Protein AF-A0A8K0PA27-F1 (afdb_monomer)

Mean predicted aligned error: 10.27 Å

Solvent-accessible surface area (backbone atoms only — not comparable to full-atom values): 7795 Å² total; per-residue (Å²): 136,87,84,84,84,47,73,49,77,42,60,40,92,90,75,68,46,75,76,35,73,47,76,59,65,69,92,77,52,79,64,87,34,96,79,65,84,67,98,64,56,74,48,44,33,48,51,49,46,58,42,54,93,56,56,56,69,74,43,72,48,74,47,52,62,89,53,60,46,76,65,51,53,47,46,34,42,71,79,30,56,20,37,42,39,40,61,50,77,68,45,68,63,75,46,76,48,75,51,70,63,85,73,35,36,39,39,35,36,23,41,96,27,22,30,51,26,47,28,44,76,58,82,76,76,67,80,79,121

Radius of gyration: 16.19 Å; Cα contacts (8 Å, |Δi|>4): 226; chains: 1; bounding box: 38×44×38 Å

InterPro domains:
  IPR029526 PiggyBac transposable element-derived protein [PF13843] (4-122)

Organism: Ladona fulva (NCBI:txid123851)

Sequence (129 aa):
MKYDIKTFELCGSKTGYLWSFIVYIGKDTEVHSSLTMGDVNKTAKIVLNLSQPLLGQGRTLWMDNYYNSPILARILKINYHTDCRMKEKKLKKGEVFGEYSGPISVLKWSDKKIVPMISTYIPWCRNEN

Foldseek 3Di:
DDDDKDKDFDADPPPRHTQDMQTPPDPPRDQDDPLDPPDDDPLLSVVCSRCVVVFQVQEEAEDEPVSDDPVSQCCSCPVRVYKYKYWDWADDADDWDWDDDVQWIWIWHDHNIITTIIISDDPVVPVPD

pLDDT: mean 73.45, std 13.54, range [37.16, 91.81]

Structure (mmCIF, N/CA/C/O backbone):
data_AF-A0A8K0PA27-F1
#
_entry.id   AF-A0A8K0PA27-F1
#
loop_
_atom_site.group_PDB
_atom_site.id
_atom_site.type_symbol
_atom_site.label_atom_id
_atom_site.label_alt_id
_atom_site.label_comp_id
_atom_site.label_asym_id
_atom_site.label_entity_id
_atom_site.label_seq_id
_atom_site.pdbx_PDB_ins_code
_atom_site.Cartn_x
_atom_site.Cartn_y
_atom_site.Cartn_z
_atom_site.occupancy
_atom_site.B_iso_or_equiv
_atom_site.auth_seq_id
_atom_site.auth_comp_id
_atom_site.auth_asym_id
_atom_site.auth_atom_id
_atom_site.pdbx_PDB_model_num
ATOM 1 N N . MET A 1 1 ? -24.194 -22.246 -9.426 1.00 46.25 1 MET A N 1
ATOM 2 C CA . MET A 1 1 ? -22.850 -22.048 -8.833 1.00 46.25 1 MET A CA 1
ATOM 3 C C . MET A 1 1 ? -22.604 -20.552 -8.734 1.00 46.25 1 MET A C 1
ATOM 5 O O . MET A 1 1 ? -23.061 -19.844 -9.622 1.00 46.25 1 MET A O 1
ATOM 9 N N . LYS A 1 2 ? -21.960 -20.061 -7.669 1.00 54.97 2 LYS A N 1
ATOM 10 C CA . LYS A 1 2 ? -21.656 -18.632 -7.510 1.00 54.97 2 LYS A CA 1
ATOM 11 C C . LYS A 1 2 ? -20.166 -18.423 -7.783 1.00 54.97 2 LYS A C 1
ATOM 13 O O . LYS A 1 2 ? -19.340 -18.918 -7.023 1.00 54.97 2 LYS A O 1
ATOM 18 N N . TYR A 1 3 ? -19.845 -17.770 -8.895 1.00 68.88 3 TYR A N 1
ATOM 19 C CA . TYR A 1 3 ? -18.470 -17.476 -9.293 1.00 68.88 3 TYR A CA 1
ATOM 20 C C . TYR A 1 3 ? -18.116 -16.061 -8.829 1.00 68.88 3 TYR A C 1
ATOM 22 O O . TYR A 1 3 ? -18.448 -15.087 -9.500 1.00 68.88 3 TYR A O 1
ATOM 30 N N . ASP A 1 4 ? -17.473 -15.946 -7.668 1.00 78.00 4 ASP A N 1
ATOM 31 C CA . ASP A 1 4 ? -16.981 -14.660 -7.171 1.00 78.00 4 ASP A CA 1
ATOM 32 C C . ASP A 1 4 ? -15.620 -14.351 -7.822 1.00 78.00 4 ASP A C 1
ATOM 34 O O . ASP A 1 4 ? -14.592 -14.927 -7.453 1.00 78.00 4 ASP A O 1
ATOM 38 N N . ILE A 1 5 ? -15.612 -13.433 -8.791 1.00 82.56 5 ILE A N 1
ATOM 39 C CA . ILE A 1 5 ? -14.382 -12.850 -9.347 1.00 82.56 5 ILE A CA 1
ATOM 40 C C . ILE A 1 5 ? -13.804 -11.881 -8.309 1.00 82.56 5 ILE A C 1
ATOM 42 O O . ILE A 1 5 ? -14.538 -11.102 -7.702 1.00 82.56 5 ILE A O 1
ATOM 46 N N . LYS A 1 6 ? -12.484 -11.923 -8.101 1.00 87.31 6 LYS A N 1
ATOM 47 C CA . LYS A 1 6 ? -11.771 -11.004 -7.204 1.00 87.31 6 LYS A CA 1
ATOM 48 C C . LYS A 1 6 ? -10.791 -10.148 -7.998 1.00 87.31 6 LYS A C 1
ATOM 50 O O . LYS A 1 6 ? -10.092 -10.654 -8.873 1.00 87.31 6 LYS A O 1
ATOM 55 N N . THR A 1 7 ? -10.718 -8.873 -7.652 1.00 89.75 7 THR A N 1
ATOM 56 C CA . THR A 1 7 ? -9.834 -7.875 -8.258 1.00 89.75 7 THR A CA 1
ATOM 57 C C . THR A 1 7 ? -9.001 -7.184 -7.181 1.00 89.75 7 THR A C 1
ATOM 59 O O . THR A 1 7 ? -9.437 -7.006 -6.043 1.00 89.75 7 THR A O 1
ATOM 62 N N . PHE A 1 8 ? -7.778 -6.807 -7.541 1.00 89.62 8 PHE A N 1
ATOM 63 C CA . PHE A 1 8 ? -6.964 -5.842 -6.810 1.00 89.62 8 PHE A CA 1
ATOM 64 C C . PHE A 1 8 ? -7.036 -4.523 -7.563 1.00 89.62 8 PHE A C 1
ATOM 66 O O . PHE A 1 8 ? -6.773 -4.515 -8.760 1.00 89.62 8 PHE A O 1
ATOM 73 N N . GLU A 1 9 ? -7.381 -3.427 -6.895 1.00 91.44 9 GLU A N 1
ATOM 74 C CA . GLU A 1 9 ? -7.703 -2.152 -7.545 1.00 91.44 9 GLU A CA 1
ATOM 75 C C . GLU A 1 9 ? -6.942 -0.999 -6.890 1.00 91.44 9 GLU A C 1
ATOM 77 O O . GLU A 1 9 ? -6.853 -0.911 -5.663 1.00 91.44 9 GLU A O 1
ATOM 82 N N . LEU A 1 10 ? -6.400 -0.096 -7.711 1.00 91.81 10 LEU A N 1
ATOM 83 C CA . LEU A 1 10 ? -5.773 1.143 -7.264 1.00 91.81 10 LEU A CA 1
ATOM 84 C C . LEU A 1 10 ? -6.623 2.337 -7.698 1.00 91.81 10 LEU A C 1
ATOM 86 O O . LEU A 1 10 ? -6.661 2.681 -8.879 1.00 91.81 10 LEU A O 1
ATOM 90 N N . CYS A 1 11 ? -7.264 3.003 -6.739 1.00 90.31 11 CYS A N 1
ATOM 91 C CA . CYS A 1 11 ? -8.206 4.091 -7.007 1.00 90.31 11 CYS A CA 1
ATOM 92 C C . CYS A 1 11 ? -7.718 5.451 -6.482 1.00 90.31 11 CYS A C 1
ATOM 94 O O . CYS A 1 11 ? -7.081 5.560 -5.433 1.00 90.31 11 CYS A O 1
ATOM 96 N N . GLY A 1 12 ? -8.059 6.521 -7.201 1.00 89.00 12 GLY A N 1
ATOM 97 C CA . GLY A 1 12 ? -7.832 7.900 -6.781 1.00 89.00 12 GLY A CA 1
ATOM 98 C C . GLY A 1 12 ? -8.736 8.276 -5.607 1.00 89.00 12 GLY A C 1
ATOM 99 O O . GLY A 1 12 ? -9.952 8.355 -5.758 1.00 89.00 12 GLY A O 1
ATOM 100 N N . SER A 1 13 ? -8.148 8.574 -4.447 1.00 85.62 13 SER A N 1
ATOM 101 C CA . SER A 1 13 ? -8.879 8.766 -3.181 1.00 85.62 13 SER A CA 1
ATOM 102 C C . SER A 1 13 ? -9.917 9.897 -3.168 1.00 85.62 13 SER A C 1
ATOM 104 O O . SER A 1 13 ? -10.844 9.847 -2.364 1.00 85.62 13 SER A O 1
ATOM 106 N N . LYS A 1 14 ? -9.769 10.914 -4.029 1.00 84.44 14 LYS A N 1
ATOM 107 C CA . LYS A 1 14 ? -10.717 12.039 -4.154 1.00 84.44 14 LYS A CA 1
ATOM 108 C C . LYS A 1 14 ? -11.738 11.873 -5.280 1.00 84.44 14 LYS A C 1
ATOM 110 O O . LYS A 1 14 ? -12.829 12.416 -5.177 1.00 84.44 14 LYS A O 1
ATOM 115 N N . THR A 1 15 ? -11.367 11.193 -6.362 1.00 87.38 15 THR A N 1
ATOM 116 C CA . THR A 1 15 ? -12.154 11.134 -7.607 1.00 87.38 15 THR A CA 1
ATOM 117 C C . THR A 1 15 ? -12.849 9.794 -7.823 1.00 87.38 15 THR A C 1
ATOM 119 O O . THR A 1 15 ? -13.679 9.691 -8.716 1.00 87.38 15 THR A O 1
ATOM 122 N N . GLY A 1 16 ? -12.478 8.752 -7.071 1.00 86.50 16 GLY A N 1
ATOM 123 C CA . GLY A 1 16 ? -12.910 7.376 -7.329 1.00 86.50 16 GLY A CA 1
ATOM 124 C C . GLY A 1 16 ? -12.308 6.756 -8.598 1.00 86.50 16 GLY A C 1
ATOM 125 O O . GLY A 1 16 ? -12.631 5.621 -8.921 1.00 86.50 16 GLY A O 1
ATOM 126 N N . TYR A 1 17 ? -11.431 7.471 -9.315 1.00 89.19 17 TYR A N 1
ATOM 127 C CA . TYR A 1 17 ? -10.888 7.028 -10.601 1.00 89.19 17 TYR A CA 1
ATOM 128 C C . TYR A 1 17 ? -10.002 5.786 -10.451 1.00 89.19 17 TYR A C 1
ATOM 130 O O . TYR A 1 17 ? -9.008 5.831 -9.722 1.00 89.19 17 TYR A O 1
ATOM 138 N N . LEU A 1 18 ? -10.331 4.708 -11.163 1.00 90.19 18 LEU A N 1
ATOM 139 C CA . LEU A 1 18 ? -9.540 3.479 -11.202 1.00 90.19 18 LEU A CA 1
ATOM 140 C C . LEU A 1 18 ? -8.297 3.676 -12.084 1.00 90.19 18 LEU A C 1
ATOM 142 O O . LEU A 1 18 ? -8.407 3.856 -13.293 1.00 90.19 18 LEU A O 1
ATOM 146 N N . TRP A 1 19 ? -7.110 3.645 -11.477 1.00 89.31 19 TRP A N 1
ATOM 147 C CA . TRP A 1 19 ? -5.826 3.812 -12.169 1.00 89.31 19 TRP A CA 1
ATOM 148 C C . TRP A 1 19 ? -5.298 2.519 -12.778 1.00 89.31 19 TRP A C 1
ATOM 150 O O . TRP A 1 19 ? -4.722 2.541 -13.861 1.00 89.31 19 TRP A O 1
ATOM 160 N N . SER A 1 20 ? -5.432 1.413 -12.051 1.00 90.69 20 SER A N 1
ATOM 161 C CA . SER A 1 20 ? -4.942 0.098 -12.453 1.00 90.69 20 SER A CA 1
ATOM 162 C C . SER A 1 20 ? -5.674 -0.976 -11.657 1.00 90.69 20 SER A C 1
ATOM 164 O O . SER A 1 20 ? -6.065 -0.735 -10.509 1.00 90.69 20 SER A O 1
ATOM 166 N N . PHE A 1 21 ? -5.851 -2.154 -12.251 1.00 91.50 21 PHE A N 1
ATOM 167 C CA . PHE A 1 21 ? -6.385 -3.320 -11.561 1.00 91.50 21 PHE A CA 1
ATOM 168 C C . PHE A 1 21 ? -5.741 -4.619 -12.050 1.00 91.50 21 PHE A C 1
ATOM 170 O O . PHE A 1 21 ? -5.256 -4.706 -13.176 1.00 91.50 21 PHE A O 1
ATOM 177 N N . ILE A 1 22 ? -5.753 -5.640 -11.193 1.00 89.12 22 ILE A N 1
ATOM 178 C CA . ILE A 1 22 ? -5.278 -6.996 -11.486 1.00 89.12 22 ILE A CA 1
ATOM 179 C C . ILE A 1 22 ? -6.390 -7.976 -11.110 1.00 89.12 22 ILE A C 1
ATOM 181 O O . ILE A 1 22 ? -6.907 -7.932 -9.994 1.00 89.12 22 ILE A O 1
ATOM 185 N N . VAL A 1 23 ? -6.751 -8.879 -12.022 1.00 88.12 23 VAL A N 1
ATOM 186 C CA . VAL A 1 23 ? -7.699 -9.968 -11.739 1.00 88.12 23 VAL A CA 1
ATOM 187 C C . VAL A 1 23 ? -6.978 -11.074 -10.965 1.00 88.12 23 VAL A C 1
ATOM 189 O O . VAL A 1 23 ? -5.887 -11.497 -11.339 1.00 88.12 23 VAL A O 1
ATOM 192 N N . TYR A 1 24 ? -7.580 -11.551 -9.878 1.00 84.62 24 TYR A N 1
ATOM 193 C CA . TYR A 1 24 ? -7.048 -12.654 -9.083 1.00 84.62 24 TYR A CA 1
ATOM 194 C C . TYR A 1 24 ? -7.465 -14.002 -9.684 1.00 84.62 24 TYR A C 1
ATOM 196 O O . TYR A 1 24 ? -8.643 -14.358 -9.678 1.00 84.62 24 TYR A O 1
ATOM 204 N N . ILE A 1 25 ? -6.479 -14.771 -10.145 1.00 83.31 25 ILE A N 1
ATOM 205 C CA . ILE A 1 25 ? -6.637 -16.075 -10.815 1.00 83.31 25 ILE A CA 1
ATOM 206 C C . ILE A 1 25 ? -6.306 -17.226 -9.834 1.00 83.31 25 ILE A C 1
ATOM 208 O O . ILE A 1 25 ? -6.071 -18.367 -10.207 1.00 83.31 25 ILE A O 1
ATOM 212 N N . GLY A 1 26 ? -6.273 -16.956 -8.524 1.00 78.62 26 GLY A N 1
ATOM 213 C CA . GLY A 1 26 ? -5.896 -17.963 -7.531 1.00 78.62 26 GLY A CA 1
ATOM 214 C C . GLY A 1 26 ? -4.380 -18.081 -7.374 1.00 78.62 26 GLY A C 1
ATOM 215 O O . GLY A 1 26 ? -3.686 -17.075 -7.192 1.00 78.62 26 GLY A O 1
ATOM 216 N N . LYS A 1 27 ? -3.860 -19.315 -7.390 1.00 72.88 27 LYS A N 1
ATOM 217 C CA . LYS A 1 27 ? -2.424 -19.593 -7.185 1.00 72.88 27 LYS A CA 1
ATOM 218 C C . LYS A 1 27 ? -1.560 -19.083 -8.340 1.00 72.88 27 LYS A C 1
ATOM 220 O O . LYS A 1 27 ? -0.456 -18.608 -8.074 1.00 72.88 27 LYS A O 1
ATOM 225 N N . ASP A 1 28 ? -2.127 -19.084 -9.542 1.00 71.69 28 ASP A N 1
ATOM 226 C CA . ASP A 1 28 ? -1.495 -18.729 -10.819 1.00 71.69 28 ASP A CA 1
ATOM 227 C C . ASP A 1 28 ? -1.564 -17.215 -11.105 1.00 71.69 28 ASP A C 1
ATOM 229 O O . ASP A 1 28 ? -1.356 -16.755 -12.224 1.00 71.69 28 ASP A O 1
ATOM 233 N N . THR A 1 29 ? -1.857 -16.406 -10.076 1.00 73.88 29 THR A N 1
ATOM 234 C CA . THR A 1 29 ? -1.772 -14.940 -10.149 1.00 73.88 29 THR A CA 1
ATOM 235 C C . THR A 1 29 ? -0.298 -14.514 -10.135 1.00 73.88 29 THR A C 1
ATOM 237 O O . THR A 1 29 ? 0.246 -14.122 -9.097 1.00 73.88 29 THR A O 1
ATOM 240 N N . GLU A 1 30 ? 0.368 -14.629 -11.281 1.00 68.12 30 GLU A N 1
ATOM 241 C CA . GLU A 1 30 ? 1.757 -14.208 -11.461 1.00 68.12 30 GLU A CA 1
ATOM 242 C C . GLU A 1 30 ? 1.845 -12.704 -11.733 1.00 68.12 30 GLU A C 1
ATOM 244 O O . GLU A 1 30 ? 1.553 -12.214 -12.821 1.00 68.12 30 GLU A O 1
ATOM 249 N N . VAL A 1 31 ? 2.269 -11.947 -10.718 1.00 70.56 31 VAL A N 1
ATOM 250 C CA . VAL A 1 31 ? 2.533 -10.511 -10.856 1.00 70.56 31 VAL A CA 1
ATOM 251 C C . VAL A 1 31 ? 4.027 -10.281 -11.026 1.00 70.56 31 VAL A C 1
ATOM 253 O O . VAL A 1 31 ? 4.780 -10.182 -10.053 1.00 70.56 31 VAL A O 1
ATOM 256 N N . HIS A 1 32 ? 4.446 -10.162 -12.284 1.00 65.31 32 HIS A N 1
ATOM 257 C CA . HIS A 1 32 ? 5.760 -9.643 -12.637 1.00 65.31 32 HIS A CA 1
ATOM 258 C C . HIS A 1 32 ? 5.779 -8.122 -12.442 1.00 65.31 32 HIS A C 1
ATOM 260 O O . HIS A 1 32 ? 5.227 -7.362 -13.233 1.00 65.31 32 HIS A O 1
ATOM 266 N N . SER A 1 33 ? 6.424 -7.660 -11.374 1.00 63.50 33 SER A N 1
ATOM 267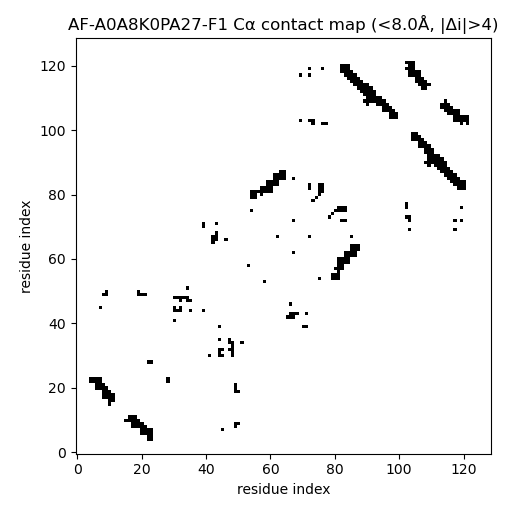 C CA . SER A 1 33 ? 6.842 -6.263 -11.228 1.00 63.50 33 SER A CA 1
ATOM 268 C C . SER A 1 33 ? 8.340 -6.176 -11.502 1.00 63.50 33 SER A C 1
ATOM 270 O O . SER A 1 33 ? 9.114 -6.775 -10.759 1.00 63.50 33 SER A O 1
ATOM 272 N N . SER A 1 34 ? 8.772 -5.380 -12.484 1.00 62.66 34 SER A N 1
ATOM 273 C CA . SER A 1 34 ? 10.205 -5.102 -12.718 1.00 62.66 34 SER A CA 1
ATOM 274 C C . SER A 1 34 ? 10.894 -4.409 -11.529 1.00 62.66 34 SER A C 1
ATOM 276 O O . SER A 1 34 ? 12.115 -4.321 -11.471 1.00 62.66 34 SER A O 1
ATOM 278 N N . LEU A 1 35 ? 10.098 -3.947 -10.562 1.00 62.47 35 LEU A N 1
ATOM 279 C CA . LEU A 1 35 ? 10.494 -3.281 -9.325 1.00 62.47 35 LEU A CA 1
ATOM 280 C C . LEU A 1 35 ? 10.844 -4.240 -8.162 1.00 62.47 35 LEU A C 1
ATOM 282 O O . LEU A 1 35 ? 11.114 -3.774 -7.055 1.00 62.47 35 LEU A O 1
ATOM 286 N N . THR A 1 36 ? 10.821 -5.568 -8.348 1.00 61.09 36 THR A N 1
ATOM 287 C CA . THR A 1 36 ? 11.181 -6.516 -7.272 1.00 61.09 36 THR A CA 1
ATOM 288 C C . THR A 1 36 ? 12.676 -6.531 -6.979 1.00 61.09 36 THR A C 1
ATOM 290 O O . THR A 1 36 ? 13.431 -7.307 -7.562 1.00 61.09 36 THR A O 1
ATOM 293 N N . MET A 1 37 ? 13.079 -5.732 -5.996 1.00 55.31 37 MET A N 1
ATOM 294 C CA . MET A 1 37 ? 14.370 -5.847 -5.322 1.00 55.31 37 MET A CA 1
ATOM 295 C C . MET A 1 37 ? 14.285 -6.936 -4.235 1.00 55.31 37 MET A C 1
ATOM 297 O O . MET A 1 37 ? 13.898 -6.659 -3.100 1.00 55.31 37 MET A O 1
ATOM 301 N N . GLY A 1 38 ? 14.625 -8.179 -4.595 1.00 61.19 38 GLY A N 1
ATOM 302 C CA . GLY A 1 38 ? 14.723 -9.325 -3.674 1.00 61.19 38 GLY A CA 1
ATOM 303 C C . GLY A 1 38 ? 13.403 -10.037 -3.329 1.00 61.19 38 GLY A C 1
ATOM 304 O O . GLY A 1 38 ? 12.371 -9.843 -3.979 1.00 61.19 38 GLY A O 1
ATOM 305 N N . ASP A 1 39 ? 13.451 -10.881 -2.290 1.00 65.44 39 ASP A N 1
ATOM 306 C CA . ASP A 1 39 ? 12.330 -11.700 -1.799 1.00 65.44 39 ASP A CA 1
ATOM 307 C C . ASP A 1 39 ? 11.272 -10.877 -1.046 1.00 65.44 39 ASP A C 1
ATOM 309 O O . ASP A 1 39 ? 11.108 -10.940 0.173 1.00 65.44 39 ASP A O 1
ATOM 313 N N . VAL A 1 40 ? 10.509 -10.090 -1.802 1.00 73.50 40 VAL A N 1
ATOM 314 C CA . VAL A 1 40 ? 9.293 -9.431 -1.316 1.00 73.50 40 VAL A CA 1
ATOM 315 C C . VAL A 1 40 ? 8.056 -10.316 -1.501 1.00 73.50 40 VAL A C 1
ATOM 317 O O . VAL A 1 40 ? 7.839 -10.916 -2.557 1.00 73.50 40 VAL A O 1
ATOM 320 N N . ASN A 1 41 ? 7.206 -10.358 -0.469 1.00 80.00 41 ASN A N 1
ATOM 321 C CA . ASN A 1 41 ? 5.952 -11.122 -0.444 1.00 80.00 41 ASN A CA 1
ATOM 322 C C . ASN A 1 41 ? 5.042 -10.813 -1.648 1.00 80.00 41 ASN A C 1
ATOM 324 O O . ASN A 1 41 ? 5.004 -9.683 -2.137 1.00 80.00 41 ASN A O 1
ATOM 328 N N . LYS A 1 42 ? 4.223 -11.789 -2.075 1.00 82.19 42 LYS A N 1
ATOM 329 C CA . LYS A 1 42 ? 3.316 -11.652 -3.238 1.00 82.19 42 LYS A CA 1
ATOM 330 C C . LYS A 1 42 ? 2.442 -10.386 -3.188 1.00 82.19 42 LYS A C 1
ATOM 332 O O . LYS A 1 42 ? 2.272 -9.724 -4.206 1.00 82.19 42 LYS A O 1
ATOM 337 N N . THR A 1 43 ? 1.946 -10.006 -2.009 1.00 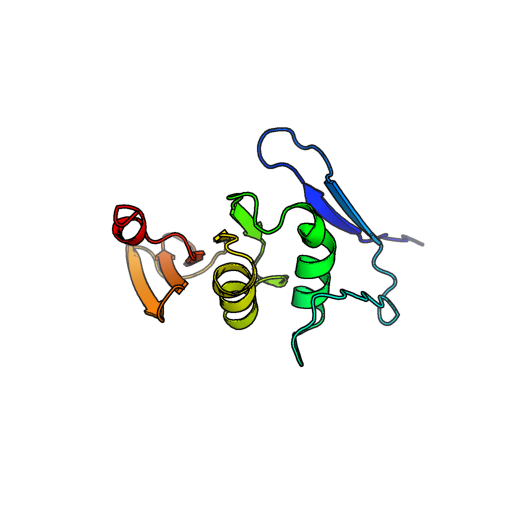84.31 43 THR A N 1
ATOM 338 C CA . THR A 1 43 ? 1.139 -8.787 -1.815 1.00 84.31 43 THR A CA 1
ATOM 339 C C . THR A 1 43 ? 1.925 -7.496 -2.054 1.00 84.31 43 THR A C 1
ATOM 341 O O . THR A 1 43 ? 1.385 -6.559 -2.634 1.00 84.31 43 THR A O 1
ATOM 344 N N . ALA A 1 44 ? 3.215 -7.460 -1.713 1.00 85.69 44 ALA A N 1
ATOM 345 C CA . ALA A 1 44 ? 4.095 -6.338 -2.031 1.00 85.69 44 ALA A CA 1
ATOM 346 C C . ALA A 1 44 ? 4.374 -6.234 -3.542 1.00 85.69 44 ALA A C 1
ATOM 348 O O . ALA A 1 44 ? 4.386 -5.126 -4.072 1.00 85.69 44 ALA A O 1
ATOM 349 N N . LYS A 1 45 ? 4.508 -7.365 -4.256 1.00 87.06 45 LYS A N 1
ATOM 350 C CA . LYS A 1 45 ? 4.624 -7.376 -5.731 1.00 87.06 45 LYS A CA 1
ATOM 351 C C . LYS A 1 45 ? 3.369 -6.802 -6.403 1.00 87.06 45 LYS A C 1
ATOM 353 O O . LYS A 1 45 ? 3.489 -5.989 -7.314 1.00 87.06 45 LYS A O 1
ATOM 358 N N . ILE A 1 46 ? 2.179 -7.157 -5.900 1.00 88.56 46 ILE A N 1
ATOM 359 C CA . ILE A 1 46 ? 0.888 -6.590 -6.337 1.00 88.56 46 ILE A CA 1
ATOM 360 C C . ILE A 1 46 ? 0.864 -5.066 -6.145 1.00 88.56 46 ILE A C 1
ATOM 362 O O . ILE A 1 46 ? 0.582 -4.344 -7.098 1.00 88.56 46 ILE A O 1
ATOM 366 N N . VAL A 1 47 ? 1.212 -4.563 -4.952 1.00 88.69 47 VAL A N 1
ATOM 367 C CA . VAL A 1 47 ? 1.252 -3.110 -4.689 1.00 88.69 47 VAL A CA 1
ATOM 368 C C . VAL A 1 47 ? 2.242 -2.399 -5.609 1.00 88.69 47 VAL A C 1
ATOM 370 O O . VAL A 1 47 ? 1.891 -1.371 -6.188 1.00 88.69 47 VAL A O 1
ATOM 373 N N . LEU A 1 48 ? 3.463 -2.922 -5.757 1.00 88.06 48 LEU A N 1
ATOM 374 C CA . LEU A 1 48 ? 4.493 -2.311 -6.599 1.00 88.06 48 LEU A CA 1
ATOM 375 C C . LEU A 1 48 ? 4.074 -2.274 -8.073 1.00 88.06 48 LEU A C 1
ATOM 377 O O . LEU A 1 48 ? 4.235 -1.233 -8.695 1.00 88.06 48 LEU A O 1
ATOM 381 N N . ASN A 1 49 ? 3.485 -3.347 -8.614 1.00 89.00 49 ASN A N 1
ATOM 382 C CA . ASN A 1 49 ? 2.977 -3.367 -9.990 1.00 89.00 49 ASN A CA 1
ATOM 383 C C . ASN A 1 49 ? 1.835 -2.348 -10.193 1.00 89.00 49 ASN A C 1
ATOM 385 O O . ASN A 1 49 ? 1.928 -1.494 -11.070 1.00 89.00 49 ASN A O 1
ATOM 389 N N . LEU A 1 50 ? 0.807 -2.364 -9.331 1.00 89.69 50 LEU A N 1
ATOM 390 C CA . LEU A 1 50 ? -0.329 -1.436 -9.425 1.00 89.69 50 LEU A CA 1
ATOM 391 C C . LEU A 1 50 ? 0.103 0.033 -9.315 1.00 89.69 50 LEU A C 1
ATOM 393 O O . LEU A 1 50 ? -0.412 0.887 -10.035 1.00 89.69 50 LEU A O 1
ATOM 397 N N . SER A 1 51 ? 1.026 0.335 -8.395 1.00 88.56 51 SER A N 1
ATOM 398 C CA . SER A 1 51 ? 1.468 1.706 -8.109 1.00 88.56 51 SER A CA 1
ATOM 399 C C . SER A 1 51 ? 2.605 2.206 -8.997 1.00 88.56 51 SER A C 1
ATOM 401 O O . SER A 1 51 ? 2.810 3.417 -9.032 1.00 88.56 51 SER A O 1
ATOM 403 N N . GLN A 1 52 ? 3.287 1.330 -9.748 1.00 86.62 52 GLN A N 1
ATOM 404 C CA . GLN A 1 52 ? 4.439 1.629 -10.612 1.00 86.62 52 GLN A CA 1
ATOM 405 C C . GLN A 1 52 ? 4.366 2.969 -11.377 1.00 86.62 52 GLN A C 1
ATOM 407 O O . GLN A 1 52 ? 5.317 3.741 -11.256 1.00 86.62 52 GLN A O 1
ATOM 412 N N . PRO A 1 53 ? 3.284 3.318 -12.109 1.00 84.06 53 PRO A N 1
ATOM 413 C CA . PRO A 1 53 ? 3.217 4.586 -12.849 1.00 84.06 53 PRO A CA 1
ATOM 414 C C . PRO A 1 53 ? 3.038 5.835 -11.966 1.00 84.06 53 PRO A C 1
ATOM 416 O O . PRO A 1 53 ? 3.135 6.950 -12.472 1.00 84.06 53 PRO A O 1
ATOM 419 N N . LEU A 1 54 ? 2.741 5.677 -10.672 1.00 85.25 54 LEU A N 1
ATOM 420 C CA . LEU A 1 54 ? 2.467 6.757 -9.713 1.00 85.25 54 LEU A CA 1
ATOM 421 C C . LEU A 1 54 ? 3.573 6.945 -8.659 1.00 85.25 54 LEU A C 1
ATOM 423 O O . LEU A 1 54 ? 3.515 7.903 -7.882 1.00 85.25 54 LEU A O 1
ATOM 427 N N . LEU A 1 55 ? 4.560 6.045 -8.623 1.00 85.88 55 LEU A N 1
ATOM 428 C CA . LEU A 1 55 ? 5.724 6.134 -7.744 1.00 85.88 55 LEU A CA 1
ATOM 429 C C . LEU A 1 55 ? 6.551 7.395 -8.052 1.00 85.88 55 LEU A C 1
ATOM 431 O O . LEU A 1 55 ? 6.619 7.854 -9.190 1.00 85.88 55 LEU A O 1
ATOM 435 N N . GLY A 1 56 ? 7.147 7.994 -7.021 1.00 80.38 56 GLY A N 1
ATOM 436 C CA . GLY A 1 56 ? 7.976 9.203 -7.125 1.00 80.38 56 GLY A CA 1
ATOM 437 C C . GLY A 1 56 ? 7.210 10.521 -7.304 1.00 80.38 56 GLY A C 1
ATOM 438 O O . GLY A 1 56 ? 7.784 11.587 -7.115 1.00 80.38 56 GLY A 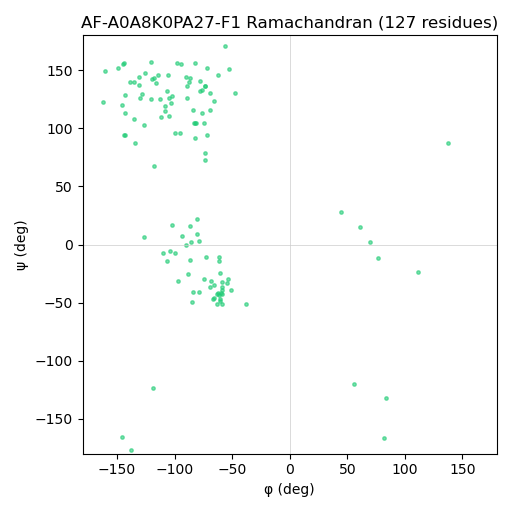O 1
ATOM 439 N N . GLN A 1 57 ? 5.902 10.496 -7.584 1.00 84.31 57 GLN A N 1
ATOM 440 C CA . GLN A 1 57 ? 5.105 11.703 -7.872 1.00 84.31 57 GLN A CA 1
ATOM 441 C C . GLN A 1 57 ? 4.647 12.489 -6.622 1.00 84.31 57 GLN A C 1
ATOM 443 O O . GLN A 1 57 ? 3.622 13.170 -6.658 1.00 84.31 57 GLN A O 1
ATOM 448 N N . GLY A 1 58 ? 5.321 12.337 -5.477 1.00 80.19 58 GLY A N 1
ATOM 449 C CA . GLY A 1 58 ? 4.926 12.973 -4.208 1.00 80.19 58 GLY A CA 1
ATOM 450 C C . GLY A 1 58 ? 3.541 12.560 -3.676 1.00 80.19 58 GLY A C 1
ATOM 451 O O . GLY A 1 58 ? 2.982 13.234 -2.809 1.00 80.19 58 GLY A O 1
ATOM 452 N N . ARG A 1 59 ? 2.961 11.472 -4.202 1.00 80.88 59 ARG A N 1
ATOM 453 C CA . ARG A 1 59 ? 1.653 10.940 -3.793 1.00 80.88 59 ARG A CA 1
ATOM 454 C C . ARG A 1 59 ? 1.782 10.081 -2.531 1.00 80.88 59 ARG A C 1
ATOM 456 O O . ARG A 1 59 ? 2.836 9.514 -2.250 1.00 80.88 59 ARG A O 1
ATOM 463 N N . THR A 1 60 ? 0.682 9.952 -1.788 1.00 84.19 60 THR A N 1
ATOM 464 C CA . THR A 1 60 ? 0.581 9.039 -0.639 1.00 84.19 60 THR A CA 1
ATOM 465 C C . THR A 1 60 ? -0.314 7.852 -0.982 1.00 84.19 60 THR A C 1
ATOM 467 O O . THR A 1 60 ? -1.503 8.037 -1.250 1.00 84.19 60 THR A O 1
ATOM 470 N N . LEU A 1 61 ? 0.236 6.640 -0.936 1.00 87.19 61 LEU A N 1
ATOM 471 C CA . LEU A 1 61 ? -0.514 5.392 -1.053 1.00 87.19 61 LEU A CA 1
ATOM 472 C C . LEU A 1 61 ? -1.244 5.091 0.261 1.00 87.19 61 LEU A 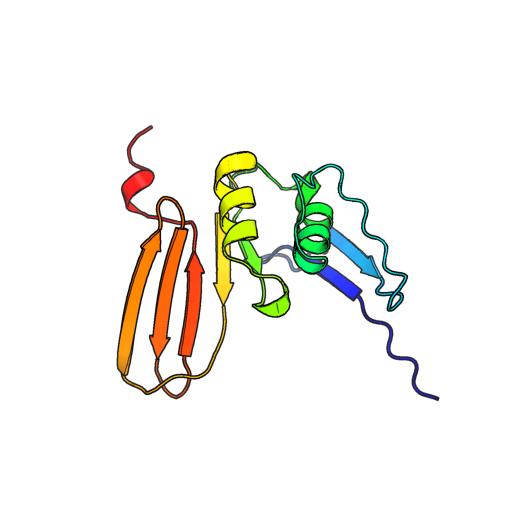C 1
ATOM 474 O O . LEU A 1 61 ? -0.658 5.150 1.342 1.00 87.19 61 LEU A O 1
ATOM 478 N N . TRP A 1 62 ? -2.525 4.747 0.161 1.00 83.88 62 TRP A N 1
ATOM 479 C CA . TRP A 1 62 ? -3.346 4.295 1.283 1.00 83.88 62 TRP A CA 1
ATOM 480 C C . TRP A 1 62 ? -3.698 2.830 1.061 1.00 83.88 62 TRP A C 1
ATOM 482 O O . TRP A 1 62 ? -4.204 2.485 -0.003 1.00 83.88 62 TRP A O 1
ATOM 492 N N . MET A 1 63 ? -3.389 1.974 2.035 1.00 84.56 63 MET A N 1
ATOM 493 C CA . MET A 1 63 ? -3.424 0.518 1.855 1.00 84.56 63 MET A CA 1
ATOM 494 C C . MET A 1 63 ? -4.021 -0.181 3.079 1.00 84.56 63 MET A C 1
ATOM 496 O O . MET A 1 63 ? -3.678 0.163 4.216 1.00 84.56 63 MET A O 1
ATOM 500 N N . ASP A 1 64 ? -4.836 -1.211 2.850 1.00 80.31 64 ASP A N 1
ATOM 501 C CA . ASP A 1 64 ? -5.290 -2.128 3.901 1.00 80.31 64 ASP A CA 1
ATOM 502 C C . ASP A 1 64 ? -4.156 -3.050 4.367 1.00 80.31 64 ASP A C 1
ATOM 504 O O . ASP A 1 64 ? -3.237 -3.372 3.610 1.00 80.31 64 ASP A O 1
ATOM 508 N N . ASN A 1 65 ? -4.211 -3.508 5.620 1.00 76.12 65 ASN A N 1
ATOM 509 C CA . ASN A 1 65 ? -3.141 -4.286 6.259 1.00 76.12 65 ASN A CA 1
ATOM 510 C C . ASN A 1 65 ? -2.716 -5.547 5.481 1.00 76.12 65 ASN A C 1
ATOM 512 O O . ASN A 1 65 ? -1.532 -5.856 5.439 1.00 76.12 65 ASN A O 1
ATOM 516 N N . TYR A 1 66 ? -3.636 -6.213 4.773 1.00 79.25 66 TYR A N 1
ATOM 517 C CA . TYR A 1 66 ? -3.315 -7.364 3.912 1.00 79.25 66 TYR A CA 1
ATOM 518 C C . TYR A 1 66 ? -2.201 -7.070 2.880 1.00 79.25 66 TYR A C 1
ATOM 520 O O . TYR A 1 66 ? -1.431 -7.958 2.511 1.00 79.25 66 TYR A O 1
ATOM 528 N N . TYR A 1 67 ? -2.082 -5.811 2.449 1.00 78.62 67 TYR A N 1
ATOM 529 C CA . TYR A 1 67 ? -1.068 -5.342 1.504 1.00 78.62 67 TYR A CA 1
ATOM 530 C C . TYR A 1 67 ? 0.126 -4.643 2.171 1.00 78.62 67 TYR A C 1
ATOM 532 O O . TYR A 1 67 ? 1.095 -4.321 1.490 1.00 78.62 67 TYR A O 1
ATOM 540 N N . ASN A 1 68 ? 0.082 -4.385 3.481 1.00 75.25 68 ASN A N 1
ATOM 541 C CA . ASN A 1 68 ? 1.150 -3.680 4.184 1.00 75.25 68 ASN A CA 1
ATOM 542 C C . ASN A 1 68 ? 2.255 -4.637 4.647 1.00 75.25 68 ASN A C 1
ATOM 544 O O . ASN A 1 68 ? 2.008 -5.741 5.126 1.00 75.25 68 ASN A O 1
ATOM 548 N N . SER A 1 69 ? 3.498 -4.164 4.592 1.00 78.56 69 SER A N 1
ATOM 549 C CA . SER A 1 69 ? 4.589 -4.708 5.398 1.00 78.56 69 SER A CA 1
ATOM 550 C C . SER A 1 69 ? 5.602 -3.601 5.720 1.00 78.56 69 SER A C 1
ATOM 552 O O . SER A 1 69 ? 5.748 -2.666 4.926 1.00 78.56 69 SER A O 1
ATOM 554 N N . PRO A 1 70 ? 6.339 -3.682 6.845 1.00 77.50 70 PRO A N 1
ATOM 555 C CA . PRO A 1 70 ? 7.398 -2.716 7.154 1.00 77.50 70 PRO A CA 1
ATOM 556 C C . PRO A 1 70 ? 8.496 -2.668 6.079 1.00 77.50 70 PRO A C 1
ATOM 558 O O . PRO A 1 70 ? 9.057 -1.609 5.808 1.00 77.50 70 PRO A O 1
ATOM 561 N N . ILE A 1 71 ? 8.769 -3.802 5.423 1.00 81.94 71 ILE A N 1
ATOM 562 C CA . ILE A 1 71 ? 9.734 -3.902 4.319 1.00 81.94 71 ILE A CA 1
ATOM 563 C C . ILE A 1 71 ? 9.229 -3.121 3.097 1.00 81.94 71 ILE A C 1
ATOM 565 O O . ILE A 1 71 ? 9.965 -2.302 2.552 1.00 81.94 71 ILE A O 1
ATOM 569 N N . LEU A 1 72 ? 7.960 -3.300 2.711 1.00 83.81 72 LEU A N 1
ATOM 570 C CA . LEU A 1 72 ? 7.343 -2.562 1.604 1.00 83.81 72 LEU A CA 1
ATOM 571 C C . LEU A 1 72 ? 7.313 -1.052 1.878 1.00 83.81 72 LEU A C 1
ATOM 573 O O . LEU A 1 72 ? 7.666 -0.273 0.998 1.00 83.81 72 LEU A O 1
ATOM 577 N N . ALA A 1 73 ? 6.958 -0.635 3.096 1.00 82.56 73 ALA A N 1
ATOM 578 C CA . ALA A 1 73 ? 6.978 0.773 3.491 1.00 82.56 73 ALA A CA 1
ATOM 579 C C . ALA A 1 73 ? 8.383 1.398 3.361 1.00 82.56 73 ALA A C 1
ATOM 581 O O . ALA A 1 73 ? 8.519 2.524 2.881 1.00 82.56 73 ALA A O 1
ATOM 582 N N . ARG A 1 74 ? 9.442 0.650 3.713 1.00 82.06 74 ARG A N 1
ATOM 583 C CA . ARG A 1 74 ? 10.840 1.074 3.518 1.00 82.06 74 ARG A CA 1
ATOM 584 C C . ARG A 1 74 ? 11.193 1.195 2.041 1.00 82.06 74 ARG A C 1
ATOM 586 O O . ARG A 1 74 ? 11.751 2.215 1.658 1.00 82.06 74 ARG A O 1
ATOM 593 N N . ILE A 1 75 ? 10.834 0.208 1.221 1.00 83.69 75 ILE A N 1
ATOM 594 C CA . ILE A 1 75 ? 11.084 0.225 -0.229 1.00 83.69 75 ILE A CA 1
ATOM 595 C C . ILE A 1 75 ? 10.382 1.422 -0.888 1.00 83.69 75 ILE A C 1
ATOM 597 O O . ILE A 1 75 ? 11.021 2.178 -1.613 1.00 83.69 75 ILE A O 1
ATOM 601 N N . LEU A 1 76 ? 9.097 1.650 -0.594 1.00 84.19 76 LEU A N 1
ATOM 602 C CA . LEU A 1 76 ? 8.333 2.784 -1.131 1.00 84.19 76 LEU A CA 1
ATOM 603 C C . LEU A 1 76 ? 8.961 4.135 -0.758 1.00 84.19 76 LEU A C 1
ATOM 605 O O . LEU A 1 76 ? 9.084 5.012 -1.613 1.00 84.19 76 LEU A O 1
ATOM 609 N N . LYS A 1 77 ? 9.404 4.295 0.493 1.00 82.44 77 LYS A N 1
ATOM 610 C CA . LYS A 1 77 ? 9.949 5.565 0.989 1.00 82.44 77 LYS A CA 1
ATOM 611 C C . LYS A 1 77 ? 11.392 5.832 0.559 1.00 82.44 77 LYS A C 1
ATOM 613 O O . LYS A 1 77 ? 11.707 6.974 0.237 1.00 82.44 77 LYS A O 1
ATOM 618 N N . ILE A 1 78 ? 12.251 4.810 0.571 1.00 80.88 78 ILE A N 1
ATOM 619 C CA . ILE A 1 78 ? 13.689 4.934 0.278 1.00 80.88 78 ILE A CA 1
ATOM 620 C C . ILE A 1 78 ? 13.945 4.879 -1.231 1.00 80.88 78 ILE A C 1
ATOM 622 O O . ILE A 1 78 ? 14.628 5.750 -1.753 1.00 80.88 78 ILE A O 1
ATOM 626 N N . ASN A 1 79 ? 13.382 3.894 -1.938 1.00 80.94 79 ASN A N 1
ATOM 627 C CA . ASN A 1 79 ? 13.703 3.657 -3.351 1.00 80.94 79 ASN A CA 1
ATOM 628 C C . ASN A 1 79 ? 12.811 4.469 -4.302 1.00 80.94 79 ASN A C 1
ATOM 630 O O . ASN A 1 79 ? 13.198 4.720 -5.439 1.00 80.94 79 ASN A O 1
ATOM 634 N N . TYR A 1 80 ? 11.606 4.839 -3.857 1.00 81.50 80 TYR A N 1
ATOM 635 C CA . TYR A 1 80 ? 10.575 5.442 -4.709 1.00 81.50 80 TYR A CA 1
ATOM 636 C C . TYR A 1 80 ? 10.027 6.772 -4.181 1.00 81.50 80 TYR A C 1
ATOM 638 O O . TYR A 1 80 ? 9.048 7.276 -4.733 1.00 81.50 80 TYR A O 1
ATOM 646 N N . HIS A 1 81 ? 10.600 7.324 -3.103 1.00 79.88 81 HIS A N 1
ATOM 647 C CA . HIS A 1 81 ? 10.184 8.578 -2.446 1.00 79.88 81 HIS A CA 1
ATOM 648 C C . HIS A 1 81 ? 8.661 8.733 -2.251 1.00 79.88 81 HIS A C 1
ATOM 650 O O . HIS A 1 81 ? 8.121 9.838 -2.215 1.00 79.88 81 HIS A O 1
ATOM 656 N N . THR A 1 82 ? 7.953 7.610 -2.132 1.00 80.00 82 THR A N 1
ATOM 657 C CA . THR A 1 82 ? 6.494 7.537 -2.112 1.00 80.00 82 THR A CA 1
ATOM 658 C C . THR A 1 82 ? 6.049 7.279 -0.68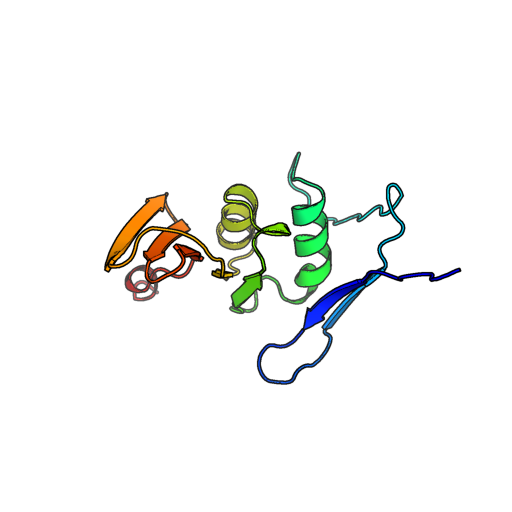9 1.00 80.00 82 THR A C 1
ATOM 660 O O . THR A 1 82 ? 6.496 6.322 -0.056 1.00 80.00 82 THR A O 1
ATOM 663 N N . ASP A 1 83 ? 5.163 8.128 -0.172 1.00 78.88 83 ASP A N 1
ATOM 664 C CA . ASP A 1 83 ? 4.648 7.925 1.174 1.00 78.88 83 ASP A CA 1
ATOM 665 C C . ASP A 1 83 ? 3.577 6.834 1.200 1.00 78.88 83 ASP A C 1
ATOM 667 O O . ASP A 1 83 ? 2.713 6.782 0.328 1.00 78.88 83 ASP A O 1
ATOM 671 N N . CYS A 1 84 ? 3.577 5.996 2.234 1.00 75.06 84 CYS A N 1
ATOM 672 C CA . CYS A 1 84 ? 2.485 5.068 2.509 1.00 75.06 84 CYS A CA 1
ATOM 673 C C . CYS A 1 84 ? 1.834 5.374 3.862 1.00 75.06 84 CYS A C 1
ATOM 675 O O . CYS A 1 84 ? 2.517 5.726 4.828 1.00 75.06 84 CYS A O 1
ATOM 677 N N . ARG A 1 85 ? 0.509 5.214 3.937 1.00 71.31 85 ARG A N 1
ATOM 678 C CA . ARG A 1 85 ? -0.279 5.285 5.173 1.00 71.31 85 ARG A CA 1
ATOM 679 C C . ARG A 1 85 ? -1.205 4.075 5.290 1.00 71.31 85 ARG A C 1
ATOM 681 O O . ARG A 1 85 ? -2.016 3.804 4.406 1.00 71.31 85 ARG A O 1
ATOM 688 N N . MET A 1 86 ? -1.099 3.376 6.412 1.00 65.00 86 MET A N 1
ATOM 689 C CA . MET A 1 86 ? -1.923 2.221 6.767 1.00 65.00 86 MET A CA 1
ATOM 690 C C . MET A 1 86 ? -3.126 2.632 7.626 1.00 65.00 86 MET A C 1
ATOM 692 O O . MET A 1 86 ? -3.094 3.639 8.334 1.00 65.00 86 MET A O 1
ATOM 696 N N . LYS A 1 87 ? -4.190 1.826 7.596 1.00 57.88 87 LYS A N 1
ATOM 697 C CA . LYS A 1 87 ? -5.426 2.044 8.356 1.00 57.88 87 LYS A CA 1
ATOM 698 C C . LYS A 1 87 ? -5.970 0.691 8.839 1.00 57.88 87 LYS A C 1
ATOM 700 O O . LYS A 1 87 ? -6.380 -0.104 8.005 1.00 57.88 87 LYS A O 1
ATOM 705 N N . GLU A 1 88 ? -5.998 0.401 10.147 1.00 55.50 88 GLU A N 1
ATOM 706 C CA . GLU A 1 88 ? -6.551 -0.888 10.642 1.00 55.50 88 GLU A CA 1
ATOM 707 C C . GLU A 1 88 ? -7.283 -0.842 12.016 1.00 55.50 88 GLU A C 1
ATOM 709 O O . GLU A 1 88 ? -7.683 0.250 12.400 1.00 55.50 88 GLU A O 1
ATOM 714 N N . LYS A 1 89 ? -7.586 -1.977 12.715 1.00 54.72 89 LYS A N 1
ATOM 715 C CA . LYS A 1 89 ? -8.583 -2.030 13.840 1.00 54.72 89 LYS A CA 1
ATOM 716 C C . LYS A 1 89 ? -8.590 -3.247 14.859 1.00 54.72 89 LYS A C 1
ATOM 718 O O . LYS A 1 89 ? -8.933 -4.336 14.426 1.00 54.72 89 LYS A O 1
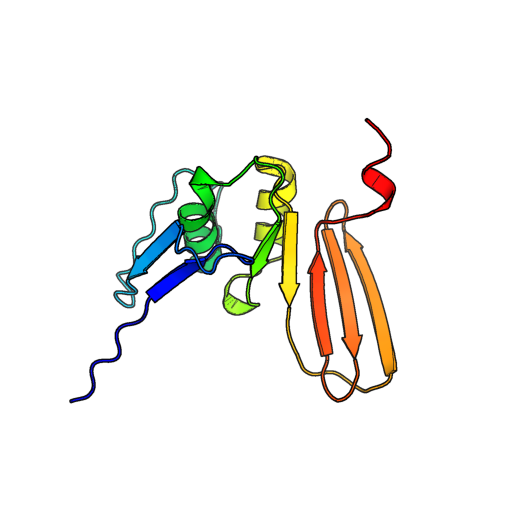ATOM 723 N N . LYS A 1 90 ? -8.443 -3.024 16.210 1.00 44.12 90 LYS A N 1
ATOM 724 C CA . LYS A 1 90 ? -8.813 -3.801 17.515 1.00 44.12 90 LYS A CA 1
ATOM 725 C C . LYS A 1 90 ? -7.821 -3.917 18.782 1.00 44.12 90 LYS A C 1
ATOM 727 O O . LYS A 1 90 ? -7.110 -4.902 18.879 1.00 44.12 90 LYS A O 1
ATOM 732 N N . LEU A 1 91 ? -7.808 -2.966 19.765 1.00 45.84 91 LEU A N 1
ATOM 733 C CA . LEU A 1 91 ? -6.939 -2.723 20.986 1.00 45.84 91 LEU A CA 1
ATOM 734 C C . LEU A 1 91 ? -7.869 -2.315 22.179 1.00 45.84 91 LEU A C 1
ATOM 736 O O . LEU A 1 91 ? -9.091 -2.272 21.999 1.00 45.84 91 LEU A O 1
ATOM 740 N N . LYS A 1 92 ? -7.293 -1.978 23.355 1.00 46.78 92 LYS A N 1
ATOM 741 C CA . LYS A 1 92 ? -7.943 -1.452 24.579 1.00 46.78 92 LYS A CA 1
ATOM 742 C C . LYS A 1 92 ? -8.051 0.087 24.633 1.00 46.78 92 LYS A C 1
ATOM 744 O O . LYS A 1 92 ? -7.049 0.782 24.537 1.00 46.78 92 LYS A O 1
ATOM 749 N N . LYS A 1 93 ? -9.267 0.603 24.841 1.00 57.06 93 LYS A N 1
ATOM 750 C CA . LYS A 1 93 ? -9.650 2.031 24.822 1.00 57.06 93 LYS A CA 1
ATOM 751 C C . LYS A 1 93 ? -8.735 2.973 25.623 1.00 57.06 93 LYS A C 1
ATOM 753 O O . LYS A 1 93 ? -8.562 2.779 26.818 1.00 57.06 93 LYS A O 1
ATOM 758 N N . GLY A 1 94 ? -8.309 4.063 24.979 1.00 66.12 94 GLY A N 1
ATOM 759 C CA . GLY A 1 94 ? -7.662 5.229 25.595 1.00 66.12 94 GLY A CA 1
ATOM 760 C C . GLY A 1 94 ? -6.187 5.407 25.231 1.00 66.12 94 GLY A C 1
ATOM 761 O O . GLY A 1 94 ? -5.687 6.526 25.264 1.00 66.12 94 GLY A O 1
ATOM 762 N N . GLU A 1 95 ? -5.499 4.334 24.845 1.00 62.72 95 GLU A N 1
ATOM 763 C CA . GLU A 1 95 ? -4.045 4.346 24.665 1.0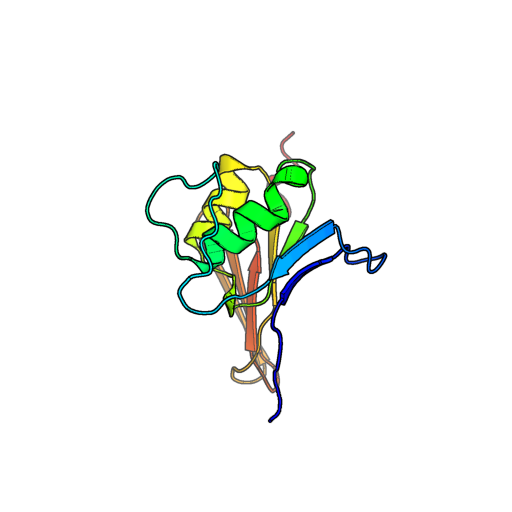0 62.72 95 GLU A CA 1
ATOM 764 C C . GLU A 1 95 ? -3.623 4.793 23.254 1.00 62.72 95 GLU A C 1
ATOM 766 O O . GLU A 1 95 ? -4.222 4.405 22.246 1.00 62.72 95 GLU A O 1
ATOM 771 N N . VAL A 1 96 ? -2.554 5.590 23.177 1.00 67.56 96 VAL A N 1
ATOM 772 C CA . VAL A 1 96 ? -1.802 5.884 21.949 1.00 67.56 96 VAL A CA 1
ATOM 773 C C . VAL A 1 96 ? -0.367 5.436 22.180 1.00 67.56 96 VAL A C 1
ATOM 775 O O . VAL A 1 96 ? 0.272 5.880 23.128 1.00 67.56 96 VAL A O 1
ATOM 778 N N . PHE A 1 97 ? 0.148 4.591 21.295 1.00 63.38 97 PHE A N 1
ATOM 779 C CA . PHE A 1 97 ? 1.552 4.207 21.258 1.00 63.38 97 PHE A CA 1
ATOM 780 C C . PHE A 1 97 ? 2.153 4.603 19.908 1.00 63.38 97 PHE A C 1
ATOM 782 O O . PHE A 1 97 ? 1.473 4.518 18.884 1.00 63.38 97 PHE A O 1
ATOM 789 N N . GLY A 1 98 ? 3.405 5.053 19.897 1.00 68.31 98 GLY A N 1
ATOM 790 C CA . GLY A 1 98 ? 4.084 5.512 18.690 1.00 68.31 98 GLY A CA 1
ATOM 791 C C . GLY A 1 98 ? 5.566 5.179 18.741 1.00 68.31 98 GLY A C 1
ATOM 792 O O . GLY A 1 98 ? 6.267 5.654 19.627 1.00 68.31 98 GLY A O 1
ATOM 793 N N . GLU A 1 99 ? 6.033 4.399 17.774 1.00 64.69 99 GLU A N 1
ATOM 794 C CA . GLU A 1 99 ? 7.452 4.094 17.569 1.00 64.69 99 GLU A CA 1
ATOM 795 C C . GLU A 1 99 ? 7.902 4.557 16.183 1.00 64.69 99 GLU A C 1
ATOM 797 O O . GLU A 1 99 ? 7.096 4.703 15.260 1.00 64.69 99 GLU A O 1
ATOM 802 N N . TYR A 1 100 ? 9.204 4.778 16.022 1.00 69.94 100 TYR A N 1
ATOM 803 C CA . TYR A 1 100 ? 9.815 5.119 14.743 1.00 69.94 100 TYR A CA 1
ATOM 804 C C . TYR A 1 100 ? 11.034 4.232 14.477 1.00 69.94 100 TYR A C 1
ATOM 806 O O . TYR A 1 100 ? 11.781 3.869 15.381 1.00 69.94 100 TYR A O 1
ATOM 814 N N . SER A 1 101 ? 11.231 3.877 13.211 1.00 66.06 101 SER A N 1
ATOM 815 C CA . SER A 1 101 ? 12.374 3.112 12.719 1.00 66.06 101 SER A CA 1
ATOM 816 C C . SER A 1 101 ? 12.878 3.788 11.446 1.00 66.06 101 SER A C 1
ATOM 818 O O . SER A 1 101 ? 12.431 3.498 10.331 1.00 66.06 101 SER A O 1
ATOM 820 N N . GLY A 1 102 ? 13.766 4.768 11.633 1.00 75.00 102 GLY A N 1
ATOM 821 C CA . GLY A 1 102 ? 14.252 5.642 10.566 1.00 75.00 102 GLY A CA 1
ATOM 822 C C . GLY A 1 102 ? 13.097 6.352 9.840 1.00 75.00 102 GLY A C 1
ATOM 823 O O . GLY A 1 102 ? 12.333 7.064 10.487 1.00 75.00 102 GLY A O 1
ATOM 824 N N . PRO A 1 103 ? 12.922 6.157 8.518 1.00 71.31 103 PRO A N 1
ATOM 825 C CA . PRO A 1 103 ? 11.902 6.850 7.729 1.00 71.31 103 PRO A CA 1
ATOM 826 C C . PRO A 1 103 ? 10.478 6.270 7.879 1.00 71.31 103 PRO A C 1
ATOM 828 O O . PRO A 1 103 ? 9.562 6.728 7.195 1.00 71.31 103 PRO A O 1
ATOM 831 N N . ILE A 1 104 ? 10.275 5.257 8.731 1.00 74.12 104 ILE A N 1
ATOM 832 C CA . ILE A 1 104 ? 8.952 4.718 9.078 1.00 74.12 104 ILE A CA 1
ATOM 833 C C . ILE A 1 104 ? 8.572 5.157 10.493 1.00 74.12 104 ILE A C 1
ATOM 835 O O . ILE A 1 104 ? 9.323 4.929 11.436 1.00 74.12 104 ILE A O 1
ATOM 839 N N . SER A 1 105 ? 7.353 5.667 10.656 1.00 76.44 105 SER A N 1
ATOM 840 C CA . SER A 1 105 ? 6.653 5.746 11.942 1.00 76.44 105 SER A CA 1
ATOM 841 C C . SER A 1 105 ? 5.545 4.690 12.015 1.00 76.44 105 SER A C 1
ATOM 843 O O . SER A 1 105 ? 4.914 4.361 11.007 1.00 76.44 105 SER A O 1
ATOM 845 N N . VAL A 1 106 ? 5.298 4.150 13.205 1.00 70.62 106 VAL A N 1
ATOM 846 C CA . VAL A 1 106 ? 4.208 3.216 13.497 1.00 70.62 106 VAL A CA 1
ATOM 847 C C . VAL A 1 106 ? 3.411 3.768 14.672 1.00 70.62 106 VAL A C 1
ATOM 849 O O . VAL A 1 106 ? 3.826 3.679 15.824 1.00 70.62 106 VAL A O 1
ATOM 852 N N . LEU A 1 107 ? 2.250 4.340 14.368 1.00 72.19 107 LEU A N 1
ATOM 853 C CA . LEU A 1 107 ? 1.264 4.785 15.346 1.00 72.19 107 LEU A CA 1
ATOM 854 C C . LEU A 1 107 ? 0.291 3.640 15.651 1.00 72.19 107 LEU A C 1
ATOM 856 O O . LEU A 1 107 ? -0.077 2.867 14.769 1.00 72.19 107 LEU A O 1
ATOM 860 N N . LYS A 1 108 ? -0.163 3.531 16.896 1.00 68.19 108 LYS A N 1
ATOM 861 C CA . LYS A 1 108 ? -1.086 2.495 17.358 1.00 68.19 108 LYS A CA 1
ATOM 862 C C . LYS A 1 108 ? -2.035 3.104 18.398 1.00 68.19 108 LYS A C 1
ATOM 864 O O . LYS A 1 108 ? -1.696 3.195 19.571 1.00 68.19 108 LYS A O 1
ATOM 869 N N . TRP A 1 109 ? -3.208 3.564 17.961 1.00 64.62 109 TRP A N 1
ATOM 870 C CA . TRP A 1 109 ? -4.228 4.204 18.821 1.00 64.62 109 TRP A CA 1
ATOM 871 C C . TRP A 1 109 ? -5.316 3.221 19.247 1.00 64.62 109 TRP A C 1
ATOM 873 O O . TRP A 1 109 ? -5.570 2.287 18.504 1.00 64.62 109 TRP A O 1
ATOM 883 N N . SER A 1 110 ? -6.033 3.441 20.352 1.00 55.66 110 SER A N 1
ATOM 884 C CA . SER A 1 110 ? -7.251 2.697 20.666 1.00 55.66 110 SER A CA 1
ATOM 885 C C . SER A 1 110 ? -8.451 3.491 21.174 1.00 55.66 110 SER A C 1
ATOM 887 O O . SER A 1 110 ? -8.367 4.263 22.124 1.00 55.66 110 SER A O 1
ATOM 889 N N . ASP A 1 111 ? -9.626 3.093 20.688 1.00 61.84 111 ASP A N 1
ATOM 890 C CA . ASP A 1 111 ? -10.913 3.224 21.385 1.00 61.84 111 ASP A CA 1
ATOM 891 C C . ASP A 1 111 ? -11.504 1.811 21.608 1.00 61.84 111 ASP A C 1
ATOM 893 O O 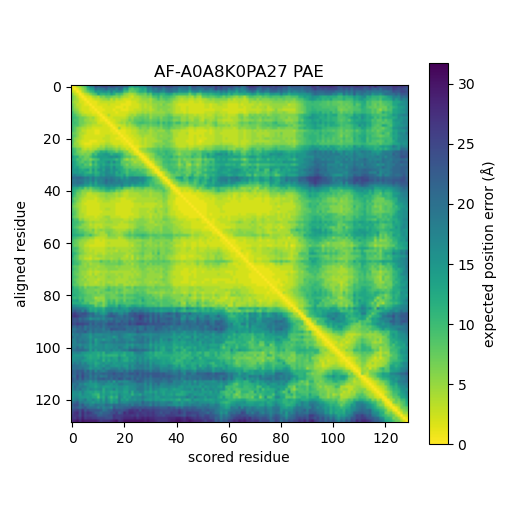. ASP A 1 111 ? -10.807 0.936 22.120 1.00 61.84 111 ASP A O 1
ATOM 897 N N . LYS A 1 112 ? -12.727 1.500 21.150 1.00 56.69 112 LYS A N 1
ATOM 898 C CA . LYS A 1 112 ? -13.292 0.140 21.113 1.00 56.69 112 LYS A CA 1
ATOM 899 C C . LYS A 1 112 ? -12.477 -0.802 20.221 1.00 56.69 112 LYS A C 1
ATOM 901 O O . LYS A 1 112 ? -12.733 -2.010 20.215 1.00 56.69 112 LYS A O 1
ATOM 906 N N . LYS A 1 113 ? -11.578 -0.253 19.394 1.00 54.06 113 LYS A N 1
ATOM 907 C CA . LYS A 1 113 ? -10.671 -0.946 18.478 1.00 54.06 113 LYS A CA 1
ATOM 908 C C . LYS A 1 113 ? -9.309 -0.205 18.422 1.00 54.06 113 LYS A C 1
ATOM 910 O O . LYS A 1 113 ? -9.302 0.997 18.646 1.00 54.06 113 LYS A O 1
ATOM 915 N N . ILE A 1 114 ? -8.211 -0.895 18.051 1.00 57.12 114 ILE A N 1
ATOM 916 C CA . ILE A 1 114 ? -6.930 -0.299 17.623 1.00 57.12 114 ILE A CA 1
ATOM 917 C C . ILE A 1 114 ? -7.278 0.619 16.464 1.00 57.12 114 ILE A C 1
ATOM 919 O O . ILE A 1 114 ? -8.331 0.483 15.840 1.00 57.12 114 ILE A O 1
ATOM 923 N N . VAL A 1 115 ? -6.280 1.374 16.077 1.00 63.75 115 VAL A N 1
ATOM 924 C CA . VAL A 1 115 ? -5.842 1.504 14.712 1.00 63.75 115 VAL A CA 1
ATOM 925 C C . VAL A 1 115 ? -4.306 1.423 14.725 1.00 63.75 115 VAL A C 1
ATOM 927 O O . VAL A 1 115 ? -3.692 2.365 15.224 1.00 63.75 115 VAL A O 1
ATOM 930 N N . PRO A 1 116 ? -3.652 0.334 14.257 1.00 61.03 116 PRO A N 1
ATOM 931 C CA . PRO A 1 116 ? -2.261 0.416 13.865 1.00 61.03 116 PRO A CA 1
ATOM 932 C C . PRO A 1 116 ? -2.219 1.176 12.533 1.00 61.03 116 PRO A C 1
ATOM 934 O O . PRO A 1 116 ? -3.044 0.976 11.637 1.00 61.03 116 PRO A O 1
ATOM 937 N N . MET A 1 117 ? -1.269 2.087 12.433 1.00 69.75 117 MET A N 1
ATOM 938 C CA . MET A 1 117 ? -1.072 3.012 11.333 1.00 69.75 117 MET A CA 1
ATOM 939 C C . MET A 1 117 ? 0.435 3.154 11.139 1.00 69.75 117 MET A C 1
ATOM 941 O O . MET A 1 117 ? 1.100 3.951 11.795 1.00 69.75 117 MET A O 1
ATOM 945 N N . ILE A 1 118 ? 0.974 2.355 10.226 1.00 70.06 118 ILE A N 1
ATOM 946 C CA . ILE A 1 118 ? 2.288 2.600 9.639 1.00 70.06 118 ILE A CA 1
ATOM 947 C C . ILE A 1 118 ? 2.163 3.842 8.747 1.00 70.06 118 ILE A C 1
ATOM 949 O O . ILE A 1 118 ? 1.234 3.942 7.944 1.00 70.06 118 ILE A O 1
ATOM 953 N N . SER A 1 119 ? 3.073 4.797 8.909 1.00 69.62 119 SER A N 1
ATOM 954 C CA . SER A 1 119 ? 3.148 6.037 8.142 1.00 69.62 119 SER A CA 1
ATOM 955 C C . SER A 1 119 ? 4.607 6.402 7.892 1.00 69.62 119 SER A C 1
ATOM 957 O O . SER A 1 119 ? 5.396 6.507 8.826 1.00 69.62 119 SER A O 1
ATOM 959 N N . THR A 1 120 ? 4.977 6.665 6.645 1.00 71.25 120 THR A N 1
ATOM 960 C CA . THR A 1 120 ? 6.303 7.217 6.289 1.00 71.25 120 THR A CA 1
ATOM 961 C C . THR A 1 120 ? 6.318 8.751 6.267 1.00 71.25 120 THR A C 1
ATOM 963 O O . THR A 1 120 ? 7.346 9.378 6.005 1.00 71.25 120 THR A O 1
ATOM 966 N N . TYR A 1 121 ? 5.168 9.371 6.553 1.00 64.44 121 TYR A N 1
ATOM 967 C CA . TYR A 1 121 ? 5.028 10.814 6.689 1.00 64.44 121 TYR A CA 1
ATOM 968 C C . TYR A 1 121 ? 5.468 11.253 8.090 1.00 64.44 121 TYR A C 1
ATOM 970 O O . TYR A 1 121 ? 4.727 11.069 9.058 1.00 64.44 121 TYR A O 1
ATOM 978 N N . ILE A 1 122 ? 6.655 11.853 8.178 1.00 62.09 122 ILE A N 1
ATOM 979 C CA . ILE A 1 122 ? 7.210 12.465 9.391 1.00 62.09 122 ILE A CA 1
ATOM 980 C C . ILE A 1 122 ? 7.172 13.990 9.186 1.00 62.09 122 ILE A C 1
ATOM 982 O O . ILE A 1 122 ? 7.860 14.471 8.286 1.00 62.09 122 ILE A O 1
ATOM 986 N N . PRO A 1 123 ? 6.388 14.764 9.968 1.00 49.22 123 PRO A N 1
ATOM 987 C CA . PRO A 1 123 ? 6.223 16.206 9.740 1.00 49.22 123 PRO A CA 1
ATOM 988 C C . PRO A 1 123 ? 7.533 17.003 9.789 1.00 49.22 123 PRO A C 1
ATOM 990 O O . PRO A 1 123 ? 7.708 17.944 9.025 1.00 49.22 123 PRO A O 1
ATOM 993 N N . TRP A 1 124 ? 8.449 16.607 10.675 1.00 47.88 124 TRP A N 1
ATOM 994 C CA . TRP A 1 124 ? 9.670 17.352 10.988 1.00 47.88 124 TRP A CA 1
ATOM 995 C C . TRP A 1 124 ? 10.747 17.264 9.895 1.00 47.88 124 TRP A C 1
ATOM 997 O O . TRP A 1 124 ? 11.461 18.233 9.673 1.00 47.88 124 TRP A O 1
ATOM 1007 N N . CYS A 1 125 ? 10.813 16.161 9.140 1.00 48.09 125 CYS A N 1
ATOM 1008 C CA . CYS A 1 125 ? 11.823 15.953 8.090 1.00 48.09 125 CYS A CA 1
ATOM 1009 C C . CYS A 1 125 ? 11.509 16.658 6.755 1.00 48.09 125 CYS A C 1
ATOM 1011 O O . CYS A 1 125 ? 12.152 16.362 5.752 1.00 48.09 125 CYS A O 1
ATOM 1013 N N . ARG A 1 126 ? 10.488 17.526 6.695 1.00 46.22 126 ARG A N 1
ATOM 1014 C CA . ARG A 1 126 ? 10.103 18.242 5.462 1.00 46.22 126 ARG A CA 1
ATOM 1015 C C . ARG A 1 126 ? 10.526 19.715 5.439 1.00 46.22 126 ARG A C 1
ATOM 1017 O O . ARG A 1 126 ? 10.351 20.355 4.412 1.00 46.22 126 ARG A O 1
ATOM 1024 N N . ASN A 1 127 ? 11.082 20.224 6.538 1.00 41.50 127 ASN A N 1
ATOM 1025 C CA . ASN A 1 127 ? 11.563 21.606 6.651 1.00 41.50 127 ASN A CA 1
ATOM 1026 C C . ASN A 1 127 ? 13.066 21.751 6.328 1.00 41.50 127 ASN A C 1
ATOM 1028 O O . ASN A 1 127 ? 13.629 22.821 6.525 1.00 41.50 127 ASN A O 1
ATOM 1032 N N . GLU A 1 128 ? 13.706 20.682 5.848 1.00 39.47 128 GLU A N 1
ATOM 1033 C CA . GLU A 1 128 ? 15.113 20.647 5.430 1.00 39.47 128 GLU A CA 1
ATOM 1034 C C . GLU A 1 128 ? 15.199 20.308 3.931 1.00 39.47 128 GLU A C 1
ATOM 1036 O O . GLU A 1 128 ? 15.595 19.205 3.559 1.00 39.47 128 GLU A O 1
ATOM 1041 N N . ASN A 1 129 ? 14.724 21.232 3.086 1.00 37.16 129 ASN A N 1
ATOM 1042 C CA . ASN A 1 129 ? 15.039 21.407 1.654 1.00 37.16 129 ASN A CA 1
ATOM 1043 C C . ASN A 1 129 ? 14.480 22.758 1.180 1.00 37.16 129 ASN A C 1
ATOM 1045 O O . ASN A 1 129 ? 13.267 22.976 1.403 1.00 37.16 129 ASN A O 1
#

Nearest PDB structures (foldseek):
  2v43-assembly1_A  TM=6.182E-01  e=8.059E-01  Escherichia coli BL21(DE3)
  2p4b-assembly2_C-2  TM=6.302E-01  e=1.177E+00  Escherichia coli K-12
  2p4b-assembly1_A  TM=5.927E-01  e=1.614E+00  Escherichia coli K-12
  3m4w-asse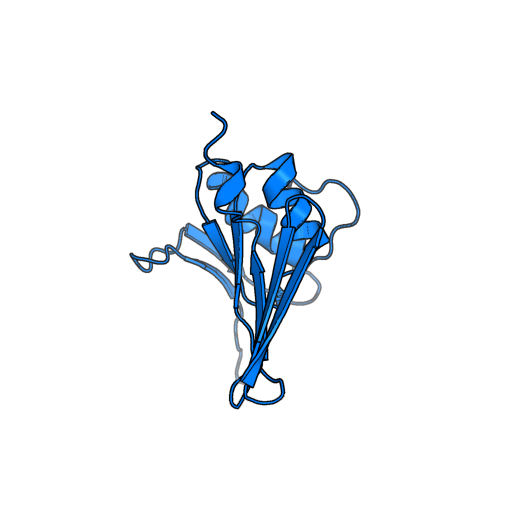mbly2_B  TM=5.825E-01  e=3.441E+00  Escherichia coli K-12
  6ywy-assembly1_M  TM=1.510E-01  e=4.567E-01  Neurospora crassa

Secondary structure (DSSP, 8-state):
-----EEEEEE-TTT--EEEEEEE-GGG-----TT--SS--HHHHHHHHHHGGGTTSS-EEEE-GGG--HHHHHHHHHHS--EEEE------TT-EEEEEETTEEEEEEESSSEEEEEE---GGGGS--